Protein AF-K1TM08-F1 (afdb_monomer_lite)

InterPro domains:
  IPR013378 Internalin B-like, B-repeat [PF09479] (6-77)
  IPR013378 Internalin B-like, B-repeat [TIGR02543] (40-82)
  IPR042229 Listeria-Bacteroides repeat domain superfamily [G3DSA:2.60.40.4270] (4-82)

Foldseek 3Di:
DPPAKEKEAEAALDPADKPQGDHMDIDPDQDKDQAALTFIDGPQKGFPFWAQDSVNPGDTDHHRDTGRDDHYTYIYTDIDGDDDD

Secondary structure (DSSP, 8-state):
---PPEEEEEE--SSS-EESPPPPEEESS-PPEEP-----EETTEEEEEEESSTTS-S-EE-TT-EE---SEEEEEEEEEE----

Organism: NCBI:txid408170

Structure (mmCIF, N/CA/C/O backbone):
data_AF-K1TM08-F1
#
_entry.id   AF-K1TM08-F1
#
loop_
_atom_site.group_PDB
_atom_site.id
_atom_site.type_symbol
_atom_site.label_atom_id
_atom_site.label_alt_id
_atom_site.label_comp_id
_atom_site.label_asym_id
_atom_site.label_entity_id
_atom_site.label_seq_id
_atom_site.pdbx_PDB_ins_code
_atom_site.Cartn_x
_atom_site.Cartn_y
_atom_site.Cartn_z
_atom_site.occupancy
_atom_site.B_iso_or_equiv
_atom_site.auth_seq_id
_atom_site.auth_comp_id
_atom_site.auth_asym_id
_atom_site.auth_atom_id
_atom_site.pdbx_PDB_model_num
ATOM 1 N N . MET A 1 1 ? 18.621 -5.127 -23.638 1.00 53.03 1 MET A N 1
ATOM 2 C CA . MET A 1 1 ? 18.139 -5.877 -22.460 1.00 53.03 1 MET A CA 1
ATOM 3 C C . MET A 1 1 ? 17.594 -4.842 -21.496 1.00 53.03 1 MET A C 1
ATOM 5 O O . MET A 1 1 ? 18.241 -3.813 -21.347 1.00 53.03 1 MET A O 1
ATOM 9 N N . TYR A 1 2 ? 16.383 -5.026 -20.972 1.00 53.62 2 TYR A N 1
ATOM 10 C CA . TYR A 1 2 ? 15.829 -4.109 -19.976 1.00 53.62 2 TYR A CA 1
ATOM 11 C C . TYR A 1 2 ? 16.499 -4.426 -18.634 1.00 53.62 2 TYR A C 1
ATOM 13 O O . TYR A 1 2 ? 16.315 -5.515 -18.114 1.00 53.62 2 TYR A O 1
ATOM 21 N N . ASP A 1 3 ? 17.317 -3.504 -18.131 1.00 59.47 3 ASP A N 1
ATOM 22 C CA . ASP A 1 3 ? 18.060 -3.605 -16.859 1.00 59.47 3 ASP A CA 1
ATOM 23 C C . ASP A 1 3 ? 17.281 -2.950 -15.697 1.00 59.47 3 ASP A C 1
ATOM 25 O O . ASP A 1 3 ? 17.838 -2.357 -14.779 1.00 59.47 3 ASP A O 1
ATOM 29 N N . GLY A 1 4 ? 15.950 -2.939 -15.793 1.00 67.50 4 GLY A N 1
ATOM 30 C CA . GLY A 1 4 ? 15.086 -2.317 -14.795 1.00 67.50 4 GLY A CA 1
ATOM 31 C C . GLY A 1 4 ? 14.476 -3.373 -13.891 1.00 67.50 4 GLY A C 1
ATOM 32 O O . GLY A 1 4 ? 13.730 -4.219 -14.371 1.00 67.50 4 GLY A O 1
ATOM 33 N N . GLU A 1 5 ? 14.734 -3.308 -12.587 1.00 78.62 5 GLU A N 1
ATOM 34 C CA . GLU A 1 5 ? 13.949 -4.065 -11.612 1.00 78.62 5 GLU A CA 1
ATOM 35 C C . GLU A 1 5 ? 12.518 -3.504 -11.579 1.00 78.62 5 GLU A C 1
ATOM 37 O O . GLU A 1 5 ? 12.299 -2.316 -11.317 1.00 78.62 5 GLU A O 1
ATOM 42 N N . TYR A 1 6 ? 11.530 -4.358 -11.846 1.00 89.12 6 TYR A N 1
ATOM 43 C CA . TYR A 1 6 ? 10.121 -4.015 -11.698 1.00 89.12 6 TYR A CA 1
ATOM 44 C C . TYR A 1 6 ? 9.641 -4.553 -10.363 1.00 89.12 6 TYR A C 1
ATOM 46 O O . TYR A 1 6 ? 9.731 -5.756 -10.109 1.00 89.12 6 TYR A O 1
ATOM 54 N N . ALA A 1 7 ? 9.109 -3.685 -9.509 1.00 93.38 7 ALA A N 1
ATOM 55 C CA . ALA A 1 7 ? 8.645 -4.106 -8.197 1.00 93.38 7 ALA A CA 1
ATOM 56 C C . ALA A 1 7 ? 7.370 -3.387 -7.767 1.00 93.38 7 ALA A C 1
ATOM 58 O O . ALA A 1 7 ? 7.181 -2.212 -8.066 1.00 93.38 7 ALA A O 1
ATOM 59 N N . ILE A 1 8 ? 6.525 -4.091 -7.013 1.00 96.12 8 ILE A N 1
ATOM 60 C CA . ILE A 1 8 ? 5.456 -3.486 -6.219 1.00 96.12 8 ILE A CA 1
ATOM 61 C C . ILE A 1 8 ? 5.835 -3.628 -4.753 1.00 96.12 8 ILE A C 1
ATOM 63 O O . ILE A 1 8 ? 5.901 -4.740 -4.222 1.00 96.12 8 ILE A O 1
ATOM 67 N N . ILE A 1 9 ? 6.090 -2.490 -4.121 1.00 97.00 9 ILE A N 1
ATOM 68 C CA . ILE A 1 9 ? 6.400 -2.360 -2.703 1.00 97.00 9 ILE A CA 1
ATOM 69 C C . ILE A 1 9 ? 5.115 -1.966 -1.982 1.00 97.00 9 ILE A C 1
ATOM 71 O O . ILE A 1 9 ? 4.431 -1.027 -2.389 1.00 97.00 9 ILE A O 1
ATOM 75 N N . TYR A 1 10 ? 4.797 -2.664 -0.899 1.00 98.12 10 TYR A N 1
ATOM 76 C CA . TYR A 1 10 ? 3.608 -2.398 -0.099 1.00 98.12 10 TYR A CA 1
ATOM 77 C C . TYR A 1 10 ? 3.976 -1.639 1.174 1.00 98.12 10 TYR A C 1
ATOM 79 O O . TYR A 1 10 ? 4.963 -1.953 1.835 1.00 98.12 10 TYR A O 1
ATOM 87 N N . ASN A 1 11 ? 3.173 -0.638 1.521 1.00 98.44 11 ASN A N 1
ATOM 88 C CA . ASN A 1 11 ? 3.297 0.147 2.740 1.00 98.44 11 ASN A CA 1
ATOM 89 C C . ASN A 1 11 ? 1.992 0.070 3.544 1.00 98.44 11 ASN A C 1
ATOM 91 O O . ASN A 1 11 ? 0.911 0.312 3.007 1.00 98.44 11 ASN A O 1
ATOM 95 N N . GLU A 1 12 ? 2.095 -0.262 4.830 1.00 97.94 12 GLU A N 1
ATOM 96 C CA . GLU A 1 12 ? 0.952 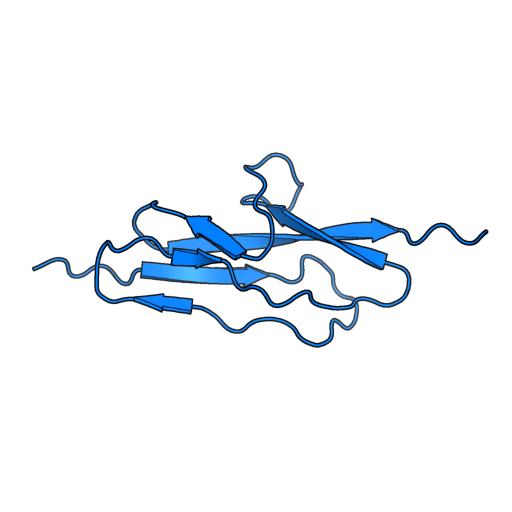-0.444 5.738 1.00 97.94 12 GLU A CA 1
ATOM 97 C C . GLU A 1 12 ? 0.137 0.838 5.949 1.00 97.94 12 GLU A C 1
ATOM 99 O O . GLU A 1 12 ? -1.030 0.773 6.329 1.00 97.94 12 GLU A O 1
ATOM 104 N N . ASN A 1 13 ? 0.729 2.005 5.677 1.00 98.06 13 ASN A N 1
ATOM 105 C CA . ASN A 1 13 ? 0.131 3.328 5.844 1.00 98.06 13 ASN A CA 1
ATOM 106 C C . ASN A 1 13 ? -0.460 3.576 7.244 1.00 98.06 13 ASN A C 1
ATOM 108 O O . ASN A 1 13 ? -1.424 4.317 7.427 1.00 98.06 13 ASN A O 1
ATOM 112 N N . THR A 1 14 ? 0.114 2.922 8.245 1.00 96.88 14 THR A N 1
ATOM 113 C CA . THR A 1 14 ? -0.237 3.048 9.654 1.00 96.88 14 THR A CA 1
ATOM 114 C C . THR A 1 14 ? 0.989 2.706 10.496 1.00 96.88 14 THR A C 1
ATOM 116 O O . THR A 1 14 ? 1.958 2.144 9.989 1.00 96.88 14 THR A O 1
ATOM 119 N N . SER A 1 15 ? 0.954 3.073 11.772 1.00 96.56 15 SER A N 1
ATOM 120 C CA . SER A 1 15 ? 1.886 2.594 12.798 1.00 96.56 15 SER A CA 1
ATOM 121 C C . SER A 1 15 ? 1.302 1.458 13.645 1.00 96.56 15 SER A C 1
ATOM 123 O O . SER A 1 15 ? 1.994 0.927 14.511 1.00 96.56 15 SER A O 1
ATOM 125 N N . ASP A 1 16 ? 0.023 1.126 13.452 1.00 97.06 16 ASP A N 1
ATOM 126 C CA . ASP A 1 16 ? -0.629 0.018 14.149 1.00 97.06 16 ASP A CA 1
ATOM 127 C C . ASP A 1 16 ? -0.094 -1.330 13.666 1.00 97.06 16 ASP A C 1
ATOM 129 O O . ASP A 1 16 ? 0.361 -1.462 12.533 1.00 97.06 16 ASP A O 1
ATOM 133 N N . LEU A 1 17 ? -0.239 -2.366 14.495 1.00 97.06 17 LEU A N 1
ATOM 134 C CA . LEU A 1 17 ? 0.044 -3.732 14.067 1.00 97.06 17 LEU A CA 1
ATOM 135 C C . LEU A 1 17 ? -0.897 -4.143 12.924 1.00 97.06 17 LEU A C 1
ATOM 137 O O . LEU A 1 17 ? -2.118 -4.209 13.110 1.00 97.06 17 LEU A O 1
ATOM 141 N N . VAL A 1 18 ? -0.306 -4.506 11.788 1.00 97.50 18 VAL A N 1
ATOM 142 C CA . VAL A 1 18 ? -0.992 -5.105 10.643 1.00 97.50 18 VAL A CA 1
ATOM 143 C C . VAL A 1 18 ? -0.604 -6.579 10.532 1.00 97.50 18 VAL A C 1
ATOM 145 O O . VAL A 1 18 ? 0.558 -6.946 10.703 1.00 97.50 18 VAL A O 1
ATOM 148 N N . LYS A 1 19 ? -1.584 -7.451 10.286 1.00 97.50 19 LYS A N 1
ATOM 149 C CA . LYS A 1 19 ? -1.356 -8.885 10.043 1.00 97.50 19 LYS A CA 1
ATOM 150 C C . LYS A 1 19 ? -1.602 -9.226 8.579 1.00 97.50 19 LYS A C 1
ATOM 152 O O . LYS A 1 19 ? -2.323 -8.506 7.888 1.00 97.50 19 LYS A O 1
ATOM 157 N N . ASP A 1 20 ? -1.018 -10.339 8.136 1.00 95.50 20 ASP A N 1
ATOM 158 C CA . ASP A 1 20 ? -1.154 -10.863 6.769 1.00 95.50 20 ASP A CA 1
ATOM 159 C C . ASP A 1 20 ? -0.747 -9.832 5.700 1.00 95.50 20 ASP A C 1
ATOM 161 O O . ASP A 1 20 ? -1.368 -9.705 4.640 1.00 95.50 20 ASP A O 1
ATOM 165 N N . PHE A 1 21 ? 0.284 -9.039 6.015 1.00 96.81 21 PHE A N 1
ATOM 166 C CA . PHE A 1 21 ? 0.776 -7.992 5.133 1.00 96.81 21 PHE A CA 1
ATOM 167 C C . PHE A 1 21 ? 1.607 -8.587 3.985 1.00 96.81 21 PHE A C 1
ATOM 169 O O . PHE A 1 21 ? 2.489 -9.417 4.226 1.00 96.81 21 PHE A O 1
ATOM 176 N N . PRO A 1 22 ? 1.349 -8.191 2.726 1.00 97.19 22 PRO A N 1
ATOM 177 C CA . PRO A 1 22 ? 2.050 -8.743 1.576 1.00 97.19 22 PRO A CA 1
ATOM 178 C C . PRO A 1 22 ? 3.534 -8.363 1.562 1.00 97.19 22 PRO A C 1
ATOM 180 O O . PRO A 1 22 ? 3.916 -7.229 1.846 1.00 97.19 22 PRO A O 1
ATOM 183 N N . SER A 1 23 ? 4.375 -9.301 1.130 1.00 96.94 23 SER A N 1
ATOM 184 C CA . SER A 1 23 ? 5.762 -9.007 0.758 1.00 96.94 23 SER A CA 1
ATOM 185 C C . SER A 1 23 ? 5.845 -8.321 -0.612 1.00 96.94 23 SER A C 1
ATOM 187 O O . SER A 1 23 ? 4.931 -8.425 -1.434 1.00 96.94 23 SER A O 1
ATOM 189 N N . THR A 1 24 ? 6.968 -7.652 -0.878 1.00 96.00 24 THR A N 1
ATOM 190 C CA . THR A 1 24 ? 7.272 -7.035 -2.179 1.00 96.00 24 THR A CA 1
ATOM 191 C C . THR A 1 24 ? 7.166 -8.047 -3.321 1.00 96.00 24 THR A C 1
ATOM 193 O O . THR A 1 24 ? 7.737 -9.135 -3.251 1.00 96.00 24 THR A O 1
ATOM 196 N N . GLN A 1 25 ? 6.489 -7.666 -4.405 1.00 94.62 25 GLN A N 1
ATOM 197 C CA . GLN A 1 25 ? 6.481 -8.432 -5.655 1.00 94.62 25 GLN A CA 1
ATOM 198 C C . GLN A 1 25 ? 7.564 -7.902 -6.588 1.00 94.62 25 GLN A C 1
ATOM 200 O O . GLN A 1 25 ? 7.709 -6.689 -6.702 1.00 94.62 25 GLN A O 1
ATOM 205 N N . LYS A 1 26 ? 8.283 -8.791 -7.279 1.00 92.56 26 LYS A N 1
ATOM 206 C CA . LYS A 1 26 ? 9.356 -8.437 -8.218 1.00 92.56 26 LYS A CA 1
ATOM 207 C C . LYS A 1 26 ? 9.210 -9.186 -9.539 1.00 92.56 26 LYS A C 1
ATOM 209 O O . LYS A 1 26 ? 8.722 -10.317 -9.542 1.00 92.56 26 LYS A O 1
ATOM 214 N N . LYS A 1 27 ? 9.639 -8.560 -10.633 1.00 86.12 27 LYS A N 1
ATOM 215 C CA . LYS A 1 27 ? 9.775 -9.157 -11.967 1.00 86.12 27 LYS A CA 1
ATOM 216 C C . LYS A 1 27 ? 10.985 -8.579 -12.696 1.00 86.12 27 LYS A C 1
AT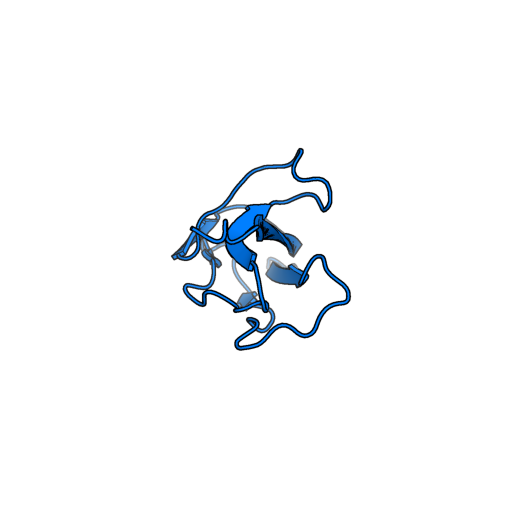OM 218 O O . LYS A 1 27 ? 11.396 -7.452 -12.430 1.00 86.12 27 LYS A O 1
ATOM 223 N N . GLU A 1 28 ? 11.498 -9.353 -13.645 1.00 81.00 28 GLU A N 1
ATOM 224 C CA . GLU A 1 28 ? 12.616 -8.979 -14.525 1.00 81.00 28 GLU A CA 1
ATOM 225 C C . GLU A 1 28 ? 12.138 -8.477 -15.899 1.00 81.00 28 GLU A C 1
ATOM 227 O O . GLU A 1 28 ? 12.933 -8.045 -16.729 1.00 81.00 28 GLU A O 1
ATOM 232 N N . ASP A 1 29 ? 10.829 -8.521 -16.154 1.00 78.31 29 ASP A N 1
ATOM 233 C CA . ASP A 1 29 ? 10.224 -8.153 -17.427 1.00 78.31 29 ASP A CA 1
ATOM 234 C C . ASP A 1 29 ? 9.030 -7.201 -17.264 1.00 78.31 29 ASP A C 1
ATOM 236 O O . ASP A 1 29 ? 8.518 -6.942 -16.173 1.00 78.31 29 ASP A O 1
ATOM 240 N N . LEU A 1 30 ? 8.580 -6.671 -18.402 1.00 72.81 30 LEU A N 1
ATOM 241 C CA . LEU A 1 30 ? 7.481 -5.714 -18.510 1.00 72.81 30 LEU A CA 1
ATOM 242 C C . LEU A 1 30 ? 6.088 -6.370 -18.453 1.00 72.81 30 LEU A C 1
ATOM 244 O O . LEU A 1 30 ? 5.093 -5.722 -18.798 1.00 72.81 30 LEU A O 1
ATOM 248 N N . TYR A 1 31 ? 5.964 -7.644 -18.052 1.00 82.31 31 TYR A N 1
ATOM 249 C CA . TYR A 1 31 ? 4.639 -8.242 -17.916 1.00 82.31 31 TYR A CA 1
ATOM 250 C C . TYR A 1 31 ? 3.876 -7.613 -16.759 1.00 82.31 31 TYR A C 1
ATOM 252 O O . TYR A 1 31 ? 4.362 -7.515 -15.632 1.00 82.31 31 TYR A O 1
ATOM 260 N N . ALA A 1 32 ? 2.603 -7.314 -17.021 1.00 85.12 32 ALA A N 1
ATOM 261 C CA . ALA A 1 32 ? 1.698 -6.766 -16.024 1.00 85.12 32 ALA A CA 1
ATOM 262 C C . ALA A 1 32 ? 1.742 -7.561 -14.710 1.00 85.12 32 ALA A C 1
ATOM 264 O O . ALA A 1 32 ? 1.717 -8.796 -14.697 1.00 85.12 32 ALA A O 1
ATOM 265 N N . PHE A 1 33 ? 1.798 -6.845 -13.597 1.00 90.69 33 PHE A N 1
ATOM 266 C CA . PHE A 1 33 ? 1.602 -7.411 -12.277 1.00 90.69 33 PHE A CA 1
ATOM 267 C C . PHE A 1 33 ? 0.121 -7.687 -12.056 1.00 90.69 33 PHE A C 1
ATOM 269 O O . PHE A 1 33 ? -0.749 -6.937 -12.502 1.00 90.69 33 PHE A O 1
ATOM 276 N N . ILE A 1 34 ? -0.149 -8.748 -11.309 1.00 95.75 34 ILE A N 1
ATOM 277 C CA . ILE A 1 34 ? -1.379 -8.851 -10.539 1.00 95.75 34 ILE A CA 1
ATOM 278 C C . ILE A 1 34 ? -1.013 -8.366 -9.144 1.00 95.75 34 ILE A C 1
ATOM 280 O O . ILE A 1 34 ? -0.140 -8.957 -8.502 1.00 95.75 34 ILE A O 1
ATOM 284 N N . ILE A 1 35 ? -1.619 -7.260 -8.715 1.00 96.06 35 ILE A N 1
ATOM 285 C CA . ILE A 1 35 ? -1.485 -6.762 -7.346 1.00 96.06 35 ILE A CA 1
ATOM 286 C C . ILE A 1 35 ? -1.932 -7.876 -6.411 1.00 96.06 35 ILE A C 1
ATOM 288 O O . ILE A 1 35 ? -2.901 -8.579 -6.700 1.00 96.06 35 ILE A O 1
ATOM 292 N N . THR A 1 36 ? -1.213 -8.045 -5.306 1.00 97.06 36 THR A N 1
ATOM 293 C CA . THR A 1 36 ? -1.480 -9.086 -4.315 1.00 97.06 36 THR A CA 1
ATOM 294 C C . THR A 1 36 ? -2.973 -9.220 -4.019 1.00 97.06 36 THR A C 1
ATOM 296 O O . THR A 1 36 ? -3.697 -8.233 -3.861 1.00 97.06 36 THR A O 1
ATOM 299 N N . THR A 1 37 ? -3.447 -10.461 -3.966 1.00 97.12 37 THR A N 1
ATOM 300 C CA . THR A 1 37 ? -4.812 -10.781 -3.537 1.00 97.12 37 THR A CA 1
ATOM 301 C C . THR A 1 37 ? -4.940 -10.795 -2.014 1.00 97.12 37 THR A C 1
ATOM 303 O O . THR A 1 37 ? -6.056 -10.886 -1.504 1.00 97.12 37 THR A O 1
ATOM 306 N N . GLN A 1 38 ? -3.816 -10.703 -1.291 1.00 96.56 38 GLN A N 1
ATOM 307 C CA . GLN A 1 38 ? -3.798 -10.632 0.166 1.00 96.56 38 GLN A CA 1
ATOM 308 C C . GLN A 1 38 ? -4.525 -9.374 0.637 1.00 96.56 38 GLN A C 1
ATOM 310 O O . GLN A 1 38 ? -4.332 -8.282 0.098 1.00 96.56 38 GLN A O 1
ATOM 315 N N . LYS A 1 39 ? -5.362 -9.551 1.658 1.00 95.62 39 LYS A N 1
ATOM 316 C CA . LYS A 1 39 ? -6.110 -8.480 2.310 1.00 95.62 39 LYS A CA 1
ATOM 317 C C . LYS A 1 39 ? -5.606 -8.381 3.747 1.00 95.62 39 LYS A C 1
ATOM 319 O O . LYS A 1 39 ? -6.030 -9.193 4.569 1.00 95.62 39 LYS A O 1
ATOM 324 N N . PRO A 1 40 ? -4.682 -7.455 4.039 1.00 96.69 40 PRO A N 1
ATOM 325 C CA . PRO A 1 40 ? -4.124 -7.337 5.375 1.00 96.69 40 PRO A CA 1
ATOM 326 C C . PRO A 1 40 ? -5.197 -6.927 6.383 1.00 96.69 40 PRO A C 1
ATOM 328 O O . PRO A 1 40 ? -6.174 -6.261 6.038 1.00 96.69 40 PRO A O 1
ATOM 331 N N . THR A 1 41 ? -5.008 -7.309 7.643 1.00 96.56 41 THR A N 1
ATOM 332 C CA . THR A 1 41 ? -5.968 -7.017 8.713 1.00 96.56 41 THR A CA 1
ATOM 333 C C . THR A 1 41 ? -5.384 -6.039 9.725 1.00 96.56 41 THR A C 1
ATOM 335 O O . THR A 1 41 ? -4.230 -6.157 10.139 1.00 96.56 41 THR A O 1
ATOM 338 N N . ARG A 1 42 ? -6.200 -5.062 10.135 1.00 97.25 42 ARG A N 1
ATOM 339 C CA . ARG A 1 42 ? -5.863 -4.030 11.123 1.00 97.25 42 ARG A CA 1
ATOM 340 C C . ARG A 1 42 ? -7.001 -3.940 12.133 1.00 97.25 42 ARG A C 1
ATOM 342 O O . ARG A 1 42 ? -8.163 -3.842 11.759 1.00 97.25 42 ARG A O 1
ATOM 349 N N . LYS A 1 43 ? -6.692 -3.994 13.429 1.00 96.25 43 LYS A N 1
ATOM 350 C CA . LYS A 1 43 ? -7.722 -4.009 14.482 1.00 96.25 43 LYS A CA 1
ATOM 351 C C . LYS A 1 43 ? -8.581 -2.736 14.429 1.00 96.25 43 LYS A C 1
ATOM 353 O O . LYS A 1 43 ? -8.037 -1.648 14.563 1.00 96.25 43 LYS A O 1
ATOM 358 N N . GLY A 1 44 ? -9.902 -2.890 14.299 1.00 96.06 44 GLY A N 1
ATOM 359 C CA . GLY A 1 44 ? -10.862 -1.777 14.232 1.00 96.06 44 GLY A CA 1
ATOM 360 C C . GLY A 1 44 ? -10.955 -1.090 12.865 1.00 96.06 44 GLY A C 1
ATOM 361 O O . GLY A 1 44 ? -11.607 -0.056 12.754 1.00 96.06 44 GLY A O 1
ATOM 362 N N . TYR A 1 45 ? -10.307 -1.644 11.837 1.00 96.88 45 TYR A N 1
ATOM 363 C CA . TYR A 1 45 ? -10.328 -1.117 10.478 1.00 96.88 45 TYR A CA 1
ATOM 364 C C . TYR A 1 45 ? -10.512 -2.241 9.458 1.00 96.88 45 TYR A C 1
ATOM 366 O O . TYR A 1 45 ? -9.976 -3.340 9.592 1.00 96.88 45 TYR A O 1
ATOM 374 N N . VAL A 1 46 ? -11.201 -1.926 8.370 1.00 96.00 46 VAL A N 1
ATOM 375 C CA . VAL A 1 46 ? -11.319 -2.777 7.191 1.00 96.00 46 VAL A CA 1
ATOM 376 C C . VAL A 1 46 ? -10.346 -2.279 6.127 1.00 96.00 46 VAL A C 1
ATOM 378 O O . VAL A 1 46 ? -10.290 -1.085 5.822 1.00 96.00 46 VAL A O 1
ATOM 381 N N . PHE A 1 47 ? -9.571 -3.196 5.550 1.00 97.12 47 PHE A N 1
ATOM 382 C CA . PHE A 1 47 ? -8.747 -2.903 4.380 1.00 97.12 47 PHE A CA 1
ATOM 383 C C . PHE A 1 47 ? -9.640 -2.540 3.186 1.00 97.12 47 PHE A C 1
ATOM 385 O O . PHE A 1 47 ? -10.466 -3.348 2.759 1.00 97.12 47 PHE A O 1
ATOM 392 N N . ASN A 1 48 ? -9.461 -1.337 2.639 1.00 96.69 48 ASN A N 1
ATOM 393 C CA . ASN A 1 48 ? -10.296 -0.783 1.571 1.00 96.69 48 ASN A CA 1
ATOM 394 C C . ASN A 1 48 ? -9.625 -0.830 0.183 1.00 96.69 48 ASN A C 1
ATOM 396 O O . ASN A 1 48 ? -10.257 -0.520 -0.822 1.00 96.69 48 ASN A O 1
ATOM 400 N N . GLY A 1 49 ? -8.360 -1.255 0.106 1.00 97.81 49 GLY A N 1
ATOM 401 C CA . GLY A 1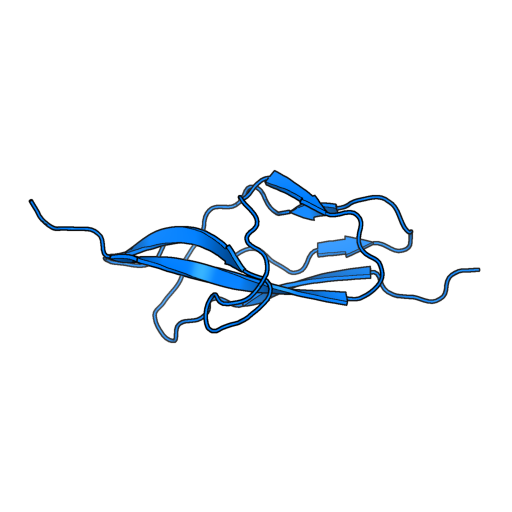 49 ? -7.585 -1.293 -1.135 1.00 97.81 49 GLY A CA 1
ATOM 402 C C . GLY A 1 49 ? -6.222 -0.624 -0.998 1.00 97.81 49 GLY A C 1
ATOM 403 O O . GLY A 1 49 ? -5.779 -0.281 0.099 1.00 97.81 49 GLY A O 1
ATOM 404 N N . TRP A 1 50 ? -5.562 -0.428 -2.129 1.00 98.44 50 TRP A N 1
ATOM 405 C CA . TRP A 1 50 ? -4.243 0.183 -2.244 1.00 98.44 50 TRP A CA 1
ATOM 406 C C . TRP A 1 50 ? -4.333 1.539 -2.948 1.00 98.44 50 TRP A C 1
ATOM 408 O O . TRP A 1 50 ? -5.147 1.701 -3.852 1.00 98.44 50 TRP A O 1
ATOM 418 N N . ASN A 1 51 ? -3.469 2.491 -2.601 1.00 98.50 51 ASN A N 1
ATOM 419 C CA . ASN A 1 51 ? -3.357 3.779 -3.287 1.00 98.50 51 ASN A CA 1
ATOM 420 C C . ASN A 1 51 ? -1.898 4.085 -3.654 1.00 98.50 51 ASN A C 1
ATOM 422 O O . ASN A 1 51 ? -0.985 3.715 -2.918 1.00 98.50 51 ASN A O 1
ATOM 426 N N . THR A 1 52 ? -1.649 4.768 -4.774 1.00 97.81 52 THR A N 1
ATOM 427 C CA . THR A 1 52 ? -0.280 5.164 -5.171 1.00 97.81 52 THR A CA 1
ATOM 428 C C . THR A 1 52 ? 0.307 6.296 -4.331 1.00 97.81 52 THR A C 1
ATOM 430 O O . THR A 1 52 ? 1.503 6.571 -4.420 1.00 97.81 52 THR A O 1
ATOM 433 N N . LYS A 1 53 ? -0.509 6.955 -3.503 1.00 98.19 53 LYS A N 1
ATOM 434 C CA . LYS A 1 53 ? -0.078 7.984 -2.560 1.00 98.19 53 LYS A CA 1
ATOM 435 C C . LYS A 1 53 ? -0.569 7.676 -1.153 1.00 98.19 53 LYS A C 1
ATOM 437 O O . LYS A 1 53 ? -1.674 7.184 -0.943 1.00 98.19 53 LYS A O 1
ATOM 442 N N . LYS A 1 54 ? 0.258 8.047 -0.178 1.00 97.69 54 LYS A N 1
ATOM 443 C CA . LYS A 1 54 ? -0.004 7.865 1.254 1.00 97.69 54 LYS A CA 1
ATOM 444 C C . LYS A 1 54 ? -1.299 8.544 1.724 1.00 97.69 54 LYS A C 1
ATOM 446 O O . LYS A 1 54 ? -1.990 8.022 2.593 1.00 97.69 54 LYS A O 1
ATOM 451 N N . ASP A 1 55 ? -1.602 9.707 1.156 1.00 95.81 55 ASP A N 1
ATOM 452 C CA . ASP A 1 55 ? -2.750 10.549 1.511 1.00 95.81 55 ASP A CA 1
ATOM 453 C C . ASP A 1 55 ? -4.066 10.134 0.829 1.00 95.81 55 ASP A C 1
ATOM 455 O O . ASP A 1 55 ? -5.095 10.759 1.064 1.00 95.81 55 ASP A O 1
ATOM 459 N N . GLY A 1 56 ? -4.044 9.104 -0.024 1.00 95.75 56 GLY A N 1
ATOM 460 C CA . GLY A 1 56 ? -5.217 8.651 -0.773 1.00 95.75 56 GLY A CA 1
ATOM 461 C C . GLY A 1 56 ? -5.532 9.459 -2.037 1.00 95.75 56 GLY A C 1
ATOM 462 O O . GLY A 1 56 ? -6.427 9.078 -2.781 1.00 95.75 56 GLY A O 1
ATOM 463 N N . SER A 1 57 ? -4.790 10.528 -2.351 1.00 97.00 57 SER A N 1
ATOM 464 C CA . SER A 1 57 ? -5.027 11.355 -3.553 1.00 97.00 57 SER A CA 1
ATOM 465 C C . SER A 1 57 ? -4.472 10.746 -4.849 1.00 97.00 57 SER A C 1
ATOM 467 O O . SER A 1 57 ? -4.494 11.375 -5.911 1.00 97.00 57 SER A O 1
ATOM 469 N N . GLY A 1 58 ? -3.867 9.564 -4.752 1.00 97.19 58 GLY A N 1
ATOM 470 C CA . GLY A 1 58 ? -3.309 8.831 -5.875 1.00 97.19 58 GLY A CA 1
ATOM 471 C C . GLY A 1 58 ? -4.339 7.933 -6.545 1.00 97.19 58 GLY A C 1
ATOM 472 O O . GLY A 1 58 ? -5.540 8.010 -6.299 1.00 97.19 58 GLY A O 1
ATOM 473 N N . GLN A 1 59 ? -3.842 7.054 -7.405 1.00 97.44 59 GLN A N 1
ATOM 474 C CA . GLN A 1 59 ? -4.672 6.067 -8.075 1.00 97.44 59 GLN A CA 1
ATOM 475 C C . GLN A 1 59 ? -4.975 4.905 -7.131 1.00 97.44 59 GLN A C 1
ATOM 477 O O . GLN A 1 59 ? -4.070 4.362 -6.494 1.00 97.44 59 GLN A O 1
ATOM 482 N N . GLU A 1 60 ? -6.243 4.515 -7.080 1.00 97.69 60 GLU A N 1
ATOM 483 C CA . GLU A 1 60 ? -6.711 3.382 -6.291 1.00 97.69 60 GLU A CA 1
ATOM 484 C C . GLU A 1 60 ? -6.576 2.064 -7.055 1.00 97.69 60 GLU A C 1
ATOM 486 O O . GLU A 1 60 ? -6.799 1.985 -8.265 1.00 97.69 60 GLU A O 1
ATOM 491 N N . TYR A 1 61 ? -6.243 1.009 -6.319 1.00 97.81 61 TYR A N 1
ATOM 492 C CA . TYR A 1 61 ? -6.156 -0.353 -6.815 1.00 97.81 61 TYR A CA 1
ATOM 493 C C . TYR A 1 61 ? -6.789 -1.325 -5.822 1.00 97.81 61 TYR A C 1
ATOM 495 O O . TYR A 1 61 ? -6.413 -1.385 -4.650 1.00 97.81 61 TYR A O 1
ATOM 503 N N . ALA A 1 62 ? -7.704 -2.164 -6.302 1.00 97.94 62 ALA A N 1
ATOM 504 C CA . ALA A 1 62 ? -8.201 -3.284 -5.512 1.00 97.94 62 ALA A CA 1
ATOM 505 C C . ALA A 1 62 ? -7.158 -4.415 -5.449 1.00 97.94 62 ALA A C 1
ATOM 507 O O . ALA A 1 62 ? -6.361 -4.596 -6.377 1.00 97.94 62 ALA A O 1
ATOM 508 N N . ALA A 1 63 ? -7.196 -5.224 -4.390 1.00 97.31 63 ALA A N 1
ATOM 509 C CA . ALA A 1 63 ? -6.437 -6.474 -4.326 1.00 97.31 63 ALA A CA 1
ATOM 510 C C . ALA A 1 63 ? -6.780 -7.375 -5.531 1.00 97.31 63 ALA A C 1
ATOM 512 O O . ALA A 1 63 ? -7.951 -7.516 -5.884 1.00 97.31 63 ALA A O 1
ATOM 513 N N . GLY A 1 64 ? -5.773 -7.966 -6.179 1.00 97.19 64 GLY A N 1
ATOM 514 C CA . GLY A 1 64 ? -5.952 -8.747 -7.411 1.00 97.19 64 GLY A CA 1
ATOM 515 C C . GLY A 1 64 ? -6.077 -7.926 -8.702 1.00 97.19 64 GLY A C 1
ATOM 516 O O . GLY A 1 64 ? -6.206 -8.512 -9.776 1.00 97.19 64 GLY A O 1
ATOM 517 N N . SER A 1 65 ? -6.030 -6.591 -8.640 1.00 97.06 65 SER A N 1
ATOM 518 C CA . SER A 1 65 ? -6.094 -5.756 -9.847 1.00 97.06 65 SER A CA 1
ATOM 519 C C . SER A 1 65 ? -4.844 -5.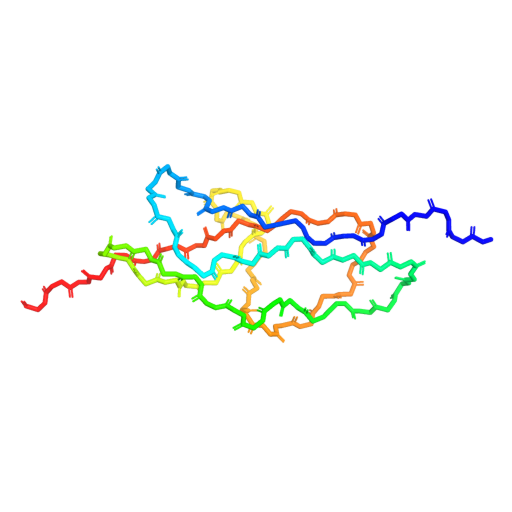904 -10.709 1.00 97.06 65 SER A C 1
ATOM 521 O O . SER A 1 65 ? -3.737 -6.119 -10.213 1.00 97.06 65 SER A O 1
ATOM 523 N N . ARG A 1 66 ? -5.009 -5.732 -12.021 1.00 95.50 66 ARG A N 1
ATOM 524 C CA . ARG A 1 66 ? -3.893 -5.717 -12.969 1.00 95.50 66 ARG A CA 1
ATOM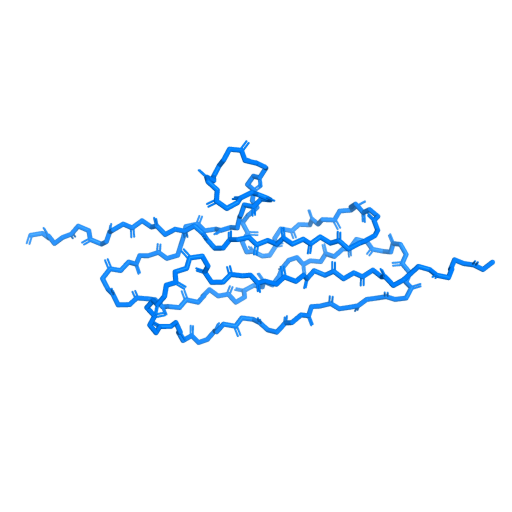 525 C C . ARG A 1 66 ? -3.200 -4.352 -12.955 1.00 95.50 66 ARG A C 1
ATOM 527 O O . ARG A 1 66 ? -3.857 -3.328 -13.104 1.00 95.50 66 ARG A O 1
ATOM 534 N N . TYR A 1 67 ? -1.875 -4.354 -12.859 1.00 92.81 67 TYR A N 1
ATOM 535 C CA . TYR A 1 67 ? -1.020 -3.178 -13.012 1.00 92.81 67 TYR A CA 1
ATOM 536 C C . TYR A 1 67 ? -0.044 -3.396 -14.172 1.00 92.81 67 TYR A C 1
ATOM 538 O O . TYR A 1 67 ? 0.691 -4.379 -14.186 1.00 92.81 67 TYR A O 1
ATOM 546 N N . SER A 1 68 ? -0.037 -2.497 -15.156 1.00 90.31 68 SER A N 1
ATOM 547 C CA . SER A 1 68 ? 0.812 -2.584 -16.357 1.00 90.31 68 SER A CA 1
ATOM 548 C C . SER A 1 68 ? 1.803 -1.426 -16.487 1.00 90.31 68 SER A C 1
ATOM 550 O O . SER A 1 68 ? 2.231 -1.113 -17.595 1.00 90.31 68 SER A O 1
ATOM 552 N N . GLY A 1 69 ? 2.119 -0.746 -15.384 1.00 85.75 69 GLY A N 1
ATOM 553 C CA . GLY A 1 69 ? 3.132 0.303 -15.395 1.00 85.75 69 GLY A CA 1
ATOM 554 C C . GLY A 1 69 ? 4.552 -0.261 -15.382 1.00 85.75 69 GLY A C 1
ATOM 555 O O . GLY A 1 69 ? 4.779 -1.446 -15.138 1.00 85.75 69 GLY A O 1
ATOM 556 N N . THR A 1 70 ? 5.512 0.616 -15.653 1.00 84.12 70 THR A N 1
ATOM 557 C CA . THR A 1 70 ? 6.938 0.288 -15.729 1.00 84.12 70 THR A CA 1
ATOM 558 C C . THR A 1 70 ? 7.682 0.810 -14.500 1.00 84.12 70 THR A C 1
ATOM 560 O O . THR A 1 70 ? 7.326 1.859 -13.969 1.00 84.12 70 THR A O 1
ATOM 563 N N . GLY A 1 71 ? 8.748 0.127 -14.089 1.00 87.88 71 GLY A N 1
ATOM 564 C CA . GLY A 1 71 ? 9.569 0.475 -12.929 1.00 87.88 71 GLY A CA 1
ATOM 565 C C . GLY A 1 71 ? 9.004 0.006 -11.585 1.00 87.88 71 GLY A C 1
ATOM 566 O O . GLY A 1 71 ? 8.208 -0.933 -11.508 1.00 87.88 71 GLY A O 1
ATOM 567 N N . VAL A 1 72 ? 9.456 0.671 -10.521 1.00 92.44 72 VAL A N 1
ATOM 568 C CA . VAL A 1 72 ? 9.060 0.403 -9.134 1.00 92.44 72 VAL A CA 1
ATOM 569 C C . VAL A 1 72 ? 7.826 1.228 -8.767 1.00 92.44 72 VAL A C 1
ATOM 571 O O . VAL A 1 72 ? 7.802 2.443 -8.956 1.00 92.44 72 VAL A O 1
ATOM 574 N N . LEU A 1 73 ? 6.81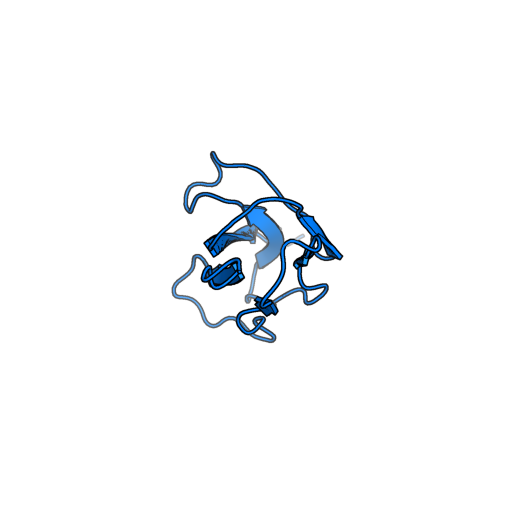5 0.570 -8.205 1.00 95.06 73 LEU A N 1
ATOM 575 C CA . LEU A 1 73 ? 5.594 1.168 -7.679 1.00 95.06 73 LEU A CA 1
ATOM 576 C C . LEU A 1 73 ? 5.519 0.950 -6.166 1.00 95.06 73 LEU A C 1
ATOM 578 O O . LEU A 1 73 ? 5.638 -0.181 -5.699 1.00 95.06 73 LEU A O 1
ATOM 582 N N . THR A 1 74 ? 5.231 2.007 -5.410 1.00 97.62 74 THR A N 1
ATOM 583 C CA . THR A 1 74 ? 4.852 1.887 -3.996 1.00 97.62 74 THR A CA 1
ATOM 584 C C . THR A 1 74 ? 3.343 2.029 -3.859 1.00 97.62 74 THR A C 1
ATOM 586 O O . THR A 1 74 ? 2.757 2.993 -4.350 1.00 97.62 74 THR A O 1
ATOM 589 N N . LEU A 1 75 ? 2.721 1.072 -3.179 1.00 98.44 75 LEU A N 1
ATOM 590 C CA . LEU A 1 75 ? 1.301 1.057 -2.868 1.00 98.44 75 LEU A CA 1
ATOM 591 C C . LEU A 1 75 ? 1.086 1.173 -1.361 1.00 98.44 75 LEU A C 1
ATOM 593 O O . LEU A 1 75 ? 1.663 0.426 -0.576 1.00 98.44 75 LEU A O 1
ATOM 597 N N . TYR A 1 76 ? 0.222 2.098 -0.966 1.00 98.69 76 TYR A N 1
ATOM 598 C CA . TYR A 1 76 ? -0.142 2.382 0.416 1.00 98.69 76 TYR A CA 1
ATOM 599 C C . TYR A 1 76 ? -1.499 1.761 0.721 1.00 98.69 76 TYR A C 1
ATOM 601 O O . TYR A 1 76 ? -2.449 1.957 -0.036 1.00 98.69 76 TYR A O 1
ATOM 609 N N . ALA A 1 77 ? -1.606 1.009 1.815 1.00 98.25 77 ALA A N 1
ATOM 610 C CA . ALA A 1 77 ? -2.890 0.476 2.245 1.00 98.25 77 ALA A CA 1
ATOM 611 C C . ALA A 1 77 ? -3.853 1.625 2.586 1.00 98.25 77 ALA A C 1
ATOM 613 O O . ALA A 1 77 ? -3.480 2.635 3.188 1.00 98.25 77 ALA A O 1
ATOM 614 N N . THR A 1 78 ? -5.108 1.460 2.193 1.00 97.94 78 THR A N 1
ATOM 615 C CA . THR A 1 78 ? -6.210 2.335 2.588 1.00 97.94 78 THR A CA 1
ATOM 616 C C . THR A 1 78 ? -7.078 1.588 3.587 1.00 97.94 78 THR A C 1
ATOM 618 O O . THR A 1 78 ? -7.335 0.389 3.445 1.00 97.94 78 THR A O 1
ATOM 621 N N . TRP A 1 79 ? -7.504 2.294 4.626 1.00 97.50 79 TRP A N 1
ATOM 622 C CA . TRP A 1 79 ? -8.214 1.722 5.761 1.00 97.50 79 TRP A CA 1
ATOM 623 C C . TRP A 1 79 ? -9.506 2.495 5.975 1.00 97.50 79 TRP A C 1
ATOM 625 O O . TRP A 1 79 ? -9.489 3.725 5.989 1.00 97.50 79 TRP A O 1
ATOM 635 N N . LYS A 1 80 ? -10.609 1.779 6.171 1.00 95.38 80 LYS A N 1
ATOM 636 C CA . LYS A 1 80 ? -11.880 2.349 6.614 1.00 95.38 80 LYS A CA 1
ATOM 637 C C . LYS A 1 80 ? -12.130 1.916 8.052 1.00 95.38 80 LYS A C 1
ATOM 639 O O . LYS A 1 80 ? -11.911 0.750 8.363 1.00 95.38 80 LYS A O 1
ATOM 644 N N . GLU A 1 81 ? -12.552 2.829 8.922 1.00 94.81 81 GLU A N 1
ATOM 645 C CA . GLU A 1 81 ? -12.947 2.464 10.287 1.00 94.81 81 GLU A CA 1
ATOM 646 C C . GLU A 1 81 ? -14.091 1.455 10.250 1.00 94.81 81 GLU A C 1
ATOM 648 O O . GLU A 1 81 ? -15.031 1.576 9.461 1.00 94.81 81 GLU A O 1
ATOM 653 N N . GLU A 1 82 ? -13.979 0.424 11.079 1.00 90.88 82 GLU A N 1
ATOM 654 C CA . GLU A 1 82 ? -15.077 -0.501 11.301 1.00 90.88 82 GLU A CA 1
ATOM 655 C C . GLU A 1 82 ? -16.105 0.213 12.184 1.00 90.88 82 GLU A C 1
ATOM 657 O O . GLU A 1 82 ? -15.878 0.426 13.378 1.00 90.88 82 GLU A O 1
ATOM 662 N N . GLU A 1 83 ? -17.216 0.647 11.587 1.00 80.38 83 GLU A N 1
ATOM 663 C CA . GLU A 1 83 ? -18.319 1.225 12.349 1.00 80.38 83 GLU A CA 1
ATOM 664 C C . GLU A 1 83 ? -18.864 0.161 13.305 1.00 80.38 83 GLU A C 1
ATOM 666 O O . GLU A 1 83 ? -19.313 -0.911 12.891 1.00 80.38 83 GLU A O 1
ATOM 671 N N . LYS A 1 84 ? -18.804 0.453 14.605 1.00 64.19 84 LYS A N 1
ATOM 672 C CA . LYS A 1 84 ? -19.497 -0.353 15.605 1.00 64.19 84 LYS A CA 1
ATOM 673 C C . LYS A 1 84 ? -20.985 -0.043 15.496 1.00 64.19 84 LYS A C 1
ATOM 675 O O . LYS A 1 84 ? -21.369 1.114 15.656 1.00 64.19 84 LYS A O 1
ATOM 680 N N . ALA A 1 85 ? -21.773 -1.073 15.201 1.00 58.97 85 ALA A N 1
ATOM 681 C CA . ALA A 1 85 ? -23.228 -1.032 15.312 1.00 58.97 85 ALA A CA 1
ATOM 682 C C . ALA A 1 85 ? -23.680 -0.738 16.752 1.00 58.97 85 ALA A C 1
ATOM 684 O O . ALA A 1 85 ? -22.940 -1.118 17.695 1.00 58.97 85 ALA A O 1
#

Radius of gyration: 13.76 Å; chains: 1; bounding box: 41×22×38 Å

Sequence (85 aa):
MYDGEYAIIYNENTSDLVKDFPSTQKKEDLYAFIITTQKPTRKGYVFNGWNTKKDGSGQEYAAGSRYSGTGVLTLYATWKEEEKA

pLDDT: mean 91.88, std 10.49, range [53.03, 98.69]